Protein AF-A0A3M2SSB5-F1 (afdb_monomer)

Structure (mmCIF, N/CA/C/O backbone):
data_AF-A0A3M2SSB5-F1
#
_entry.id   AF-A0A3M2SSB5-F1
#
loop_
_atom_site.group_PDB
_atom_site.id
_atom_site.type_symbol
_atom_site.label_atom_id
_atom_site.label_alt_id
_atom_site.label_comp_id
_atom_site.label_asym_id
_atom_site.label_entity_id
_atom_site.label_seq_id
_atom_site.pdbx_PDB_ins_code
_atom_site.Cartn_x
_atom_site.Cartn_y
_atom_site.Cartn_z
_atom_site.occupancy
_atom_site.B_iso_or_equiv
_atom_site.auth_seq_id
_atom_site.auth_comp_id
_atom_site.auth_asym_id
_atom_site.auth_atom_id
_atom_site.pdbx_PDB_model_num
ATOM 1 N N . MET A 1 1 ? 25.789 2.495 -3.021 1.00 51.00 1 MET A N 1
ATOM 2 C CA . MET A 1 1 ? 24.540 2.107 -2.336 1.00 51.00 1 MET A CA 1
ATOM 3 C C . MET A 1 1 ? 23.440 2.945 -2.961 1.00 51.00 1 MET A C 1
ATOM 5 O O . MET A 1 1 ? 23.450 4.151 -2.758 1.00 51.00 1 MET A O 1
ATOM 9 N N . ALA A 1 2 ? 22.621 2.367 -3.839 1.00 63.66 2 ALA A N 1
ATOM 10 C CA . ALA A 1 2 ? 21.490 3.093 -4.414 1.00 63.66 2 ALA A CA 1
ATOM 11 C C . ALA A 1 2 ? 20.327 3.039 -3.405 1.00 63.66 2 ALA A C 1
ATOM 13 O O . ALA A 1 2 ? 20.039 1.941 -2.921 1.00 63.66 2 ALA A O 1
ATOM 14 N N . PRO A 1 3 ? 19.717 4.173 -3.023 1.00 74.19 3 PRO A N 1
ATOM 15 C CA . PRO A 1 3 ? 18.567 4.169 -2.127 1.00 74.19 3 PRO A CA 1
ATOM 16 C C . PRO A 1 3 ? 17.362 3.532 -2.834 1.00 74.19 3 PRO A C 1
ATOM 18 O O . PRO A 1 3 ? 17.099 3.836 -3.995 1.00 74.19 3 PRO A O 1
ATOM 21 N N . LEU A 1 4 ? 16.655 2.630 -2.145 1.00 71.00 4 LEU A N 1
ATOM 22 C CA . LEU A 1 4 ? 15.329 2.184 -2.577 1.00 71.00 4 LEU A CA 1
ATOM 23 C C . LEU A 1 4 ? 14.380 3.382 -2.500 1.00 71.00 4 LEU A C 1
ATOM 25 O O . LEU A 1 4 ? 14.288 4.015 -1.448 1.00 71.00 4 LEU A O 1
ATOM 29 N N . ASP A 1 5 ? 13.693 3.677 -3.599 1.00 71.62 5 ASP A N 1
ATOM 30 C CA . ASP A 1 5 ? 12.571 4.608 -3.579 1.00 71.62 5 ASP A CA 1
ATOM 31 C C . ASP A 1 5 ? 11.360 3.888 -2.974 1.00 71.62 5 ASP A C 1
ATOM 33 O O . ASP A 1 5 ? 10.942 2.83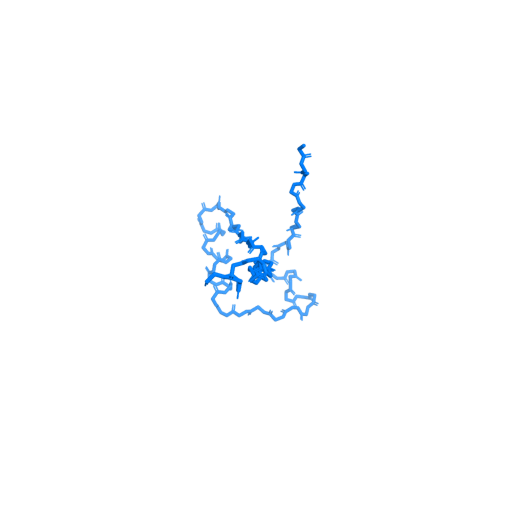4 -3.459 1.00 71.62 5 ASP A O 1
ATOM 37 N N . VAL A 1 6 ? 10.861 4.413 -1.858 1.00 70.31 6 VAL A N 1
ATOM 38 C CA . VAL A 1 6 ? 9.758 3.833 -1.090 1.00 70.31 6 VAL A CA 1
ATOM 39 C C . VAL A 1 6 ? 8.651 4.871 -1.026 1.00 70.31 6 VAL A C 1
ATOM 41 O O . VAL A 1 6 ? 8.791 5.899 -0.366 1.00 70.31 6 VAL A O 1
ATOM 44 N N . THR A 1 7 ? 7.533 4.592 -1.692 1.00 74.38 7 THR A N 1
ATOM 45 C CA . THR A 1 7 ? 6.333 5.434 -1.649 1.00 74.38 7 THR A CA 1
ATOM 46 C C . THR A 1 7 ? 5.276 4.793 -0.753 1.00 74.38 7 THR A C 1
ATOM 48 O O . THR A 1 7 ? 4.919 3.631 -0.940 1.00 74.38 7 THR A O 1
ATOM 51 N N . GLY A 1 8 ? 4.770 5.549 0.225 1.00 77.31 8 GLY A N 1
ATOM 52 C CA . GLY A 1 8 ? 3.641 5.141 1.063 1.00 77.31 8 GLY A CA 1
ATOM 53 C C . GLY A 1 8 ? 2.324 5.649 0.483 1.00 77.31 8 GLY A C 1
ATOM 54 O O . GLY A 1 8 ? 2.197 6.841 0.226 1.00 77.31 8 GLY A O 1
ATOM 55 N N . TYR A 1 9 ? 1.350 4.759 0.299 1.00 75.94 9 TYR A N 1
ATOM 56 C CA . TYR A 1 9 ? 0.054 5.081 -0.311 1.00 75.94 9 TYR A CA 1
ATOM 57 C C . TYR A 1 9 ? -1.100 5.257 0.694 1.00 75.94 9 TYR A C 1
ATOM 59 O O . TYR A 1 9 ? -2.256 5.300 0.287 1.00 75.94 9 TYR A O 1
ATOM 67 N N . GLY A 1 10 ? -0.802 5.367 1.991 1.00 82.25 10 GLY A N 1
ATOM 68 C CA . GLY A 1 10 ? -1.816 5.593 3.026 1.00 82.25 10 GLY A CA 1
ATOM 69 C C . GLY A 1 10 ? -2.780 4.417 3.222 1.00 82.25 10 GLY A C 1
A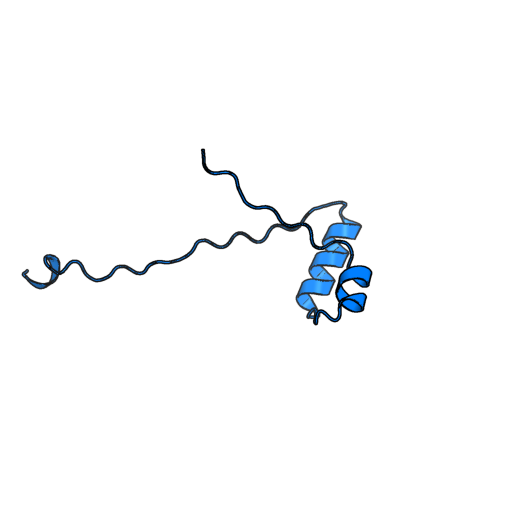TOM 70 O O . GLY A 1 10 ? -2.450 3.259 2.954 1.00 82.25 10 GLY A O 1
ATOM 71 N N . THR A 1 11 ? -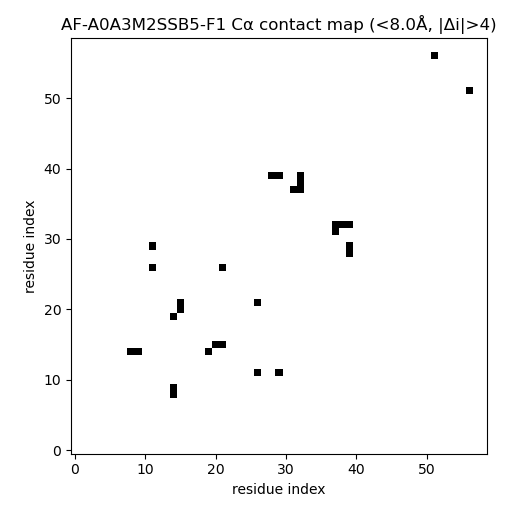3.959 4.722 3.752 1.00 87.00 11 THR A N 1
ATOM 72 C CA . THR A 1 11 ? -5.048 3.777 4.030 1.00 87.00 11 THR A CA 1
ATOM 73 C C . THR A 1 11 ? -5.920 3.529 2.798 1.00 87.00 11 THR A C 1
ATOM 75 O O . THR A 1 11 ? -5.916 4.305 1.844 1.00 87.00 11 THR A O 1
ATOM 78 N N . LEU A 1 12 ? -6.708 2.447 2.821 1.00 86.69 12 LEU A N 1
ATOM 79 C CA . LEU A 1 12 ? -7.636 2.121 1.734 1.00 86.69 12 LEU A CA 1
ATOM 80 C C . LEU A 1 12 ? -8.607 3.279 1.440 1.00 86.69 12 LEU A C 1
ATOM 82 O O . LEU A 1 12 ? -8.811 3.626 0.279 1.00 86.69 12 LEU A O 1
ATOM 86 N N . ASP A 1 13 ? -9.157 3.901 2.483 1.00 87.62 13 ASP A N 1
ATOM 87 C CA . ASP A 1 13 ? -10.138 4.982 2.353 1.00 87.62 13 ASP A CA 1
ATOM 88 C C . ASP A 1 13 ? -9.555 6.226 1.674 1.00 87.62 13 ASP A C 1
ATOM 90 O O . ASP A 1 13 ? -10.201 6.808 0.804 1.00 87.62 13 ASP A O 1
ATOM 94 N N . GLU A 1 14 ? -8.321 6.607 2.020 1.00 89.31 14 GLU A N 1
ATOM 95 C CA . GLU A 1 14 ? -7.622 7.733 1.384 1.00 89.31 14 GLU A CA 1
ATOM 96 C C . GLU A 1 14 ? -7.440 7.480 -0.113 1.00 89.31 14 GLU A C 1
ATOM 98 O O . GLU A 1 14 ? -7.745 8.338 -0.938 1.00 89.31 14 GLU A O 1
ATOM 103 N N . ARG A 1 15 ? -7.040 6.261 -0.487 1.00 88.56 15 ARG A N 1
ATOM 104 C CA . ARG A 1 15 ? -6.855 5.919 -1.899 1.00 88.56 15 ARG A CA 1
ATOM 105 C C . ARG A 1 15 ? -8.158 5.926 -2.690 1.00 88.56 15 ARG A C 1
ATOM 107 O O . ARG A 1 15 ? -8.152 6.355 -3.842 1.00 88.56 15 ARG A O 1
ATOM 114 N N . LEU A 1 16 ? -9.252 5.453 -2.095 1.00 88.38 16 LEU A N 1
ATOM 115 C CA . LEU A 1 16 ? -10.573 5.477 -2.724 1.00 88.38 16 LEU A CA 1
ATOM 116 C C . LEU A 1 16 ? -11.100 6.913 -2.856 1.00 88.38 16 LEU A C 1
ATOM 118 O O . LEU A 1 16 ? -11.707 7.244 -3.874 1.00 88.38 16 LEU A O 1
ATOM 122 N N . ALA A 1 17 ? -10.841 7.774 -1.866 1.00 89.31 17 ALA A N 1
ATOM 123 C CA . ALA A 1 17 ? -11.183 9.195 -1.918 1.00 89.31 17 ALA A CA 1
ATOM 124 C C . ALA A 1 17 ? -10.409 9.945 -3.017 1.00 89.31 17 ALA A C 1
ATOM 126 O O . ALA A 1 17 ? -10.982 10.807 -3.683 1.00 89.31 17 ALA A O 1
ATOM 127 N N . ASP A 1 18 ? -9.154 9.559 -3.264 1.00 90.06 18 ASP A N 1
ATOM 128 C CA . ASP A 1 18 ? -8.330 10.059 -4.372 1.00 90.06 18 ASP A CA 1
ATOM 129 C C . ASP A 1 18 ? -8.764 9.515 -5.751 1.00 90.06 18 ASP A C 1
ATOM 131 O O . ASP A 1 18 ? -8.204 9.891 -6.782 1.00 90.06 18 ASP A O 1
ATOM 135 N N . GLY A 1 19 ? -9.780 8.645 -5.791 1.00 91.31 19 GLY A N 1
ATOM 136 C CA . GLY A 1 19 ? -10.338 8.084 -7.020 1.00 91.31 19 GLY A CA 1
ATOM 137 C C . GLY A 1 19 ? -9.542 6.913 -7.598 1.00 91.31 19 GLY A C 1
ATOM 138 O O . GLY A 1 19 ? -9.720 6.587 -8.772 1.00 91.31 19 GLY A O 1
ATOM 139 N N . HIS A 1 20 ? -8.669 6.274 -6.813 1.00 88.44 20 HIS A N 1
ATOM 140 C CA . HIS A 1 20 ? -7.978 5.064 -7.251 1.00 88.44 20 HIS A CA 1
ATOM 141 C C . HIS A 1 20 ? -8.939 3.868 -7.291 1.00 88.44 20 HIS A C 1
ATOM 143 O O . HIS A 1 20 ? -9.596 3.553 -6.297 1.00 88.44 20 HIS A O 1
ATOM 149 N N . GLU A 1 21 ? -8.970 3.155 -8.417 1.00 89.50 21 GLU A N 1
ATOM 150 C CA . GLU A 1 21 ? -9.543 1.809 -8.463 1.00 89.50 21 GLU A CA 1
ATOM 151 C C . GLU A 1 21 ? -8.565 0.817 -7.836 1.00 89.50 21 GLU A C 1
ATOM 153 O O . GLU A 1 21 ? -7.394 0.759 -8.208 1.00 89.50 21 GLU A O 1
ATOM 158 N N . ILE A 1 22 ? -9.066 0.048 -6.873 1.00 89.06 22 ILE A N 1
ATOM 159 C CA . ILE A 1 22 ? -8.324 -0.993 -6.165 1.00 89.06 22 ILE A CA 1
ATOM 160 C C . ILE A 1 22 ? -9.130 -2.272 -6.320 1.00 89.06 22 ILE A C 1
ATOM 162 O O . ILE A 1 22 ? -10.316 -2.303 -5.973 1.00 89.06 22 ILE A O 1
ATOM 166 N N . ASP A 1 23 ? -8.500 -3.303 -6.873 1.00 92.00 23 ASP A N 1
ATOM 167 C CA . ASP A 1 23 ? -9.165 -4.579 -7.089 1.00 92.00 23 ASP A CA 1
ATOM 168 C C . ASP A 1 23 ? -9.389 -5.347 -5.773 1.00 92.00 23 ASP A C 1
ATOM 170 O O . ASP A 1 23 ? -8.874 -5.008 -4.704 1.00 92.00 23 ASP A O 1
ATOM 174 N N . GLU A 1 24 ? -10.213 -6.391 -5.843 1.00 91.38 24 GLU A N 1
ATOM 175 C CA . GLU A 1 24 ? -10.579 -7.177 -4.664 1.00 91.38 24 GLU A CA 1
ATOM 176 C C . GLU A 1 24 ? -9.381 -7.929 -4.059 1.00 91.38 24 GLU A C 1
ATOM 178 O O . GLU A 1 24 ? -9.307 -8.111 -2.845 1.00 91.38 24 GLU A O 1
ATOM 183 N N . ALA A 1 25 ? -8.417 -8.348 -4.883 1.00 89.00 25 ALA A N 1
ATOM 184 C CA . ALA A 1 25 ? -7.234 -9.048 -4.395 1.00 89.00 25 ALA A CA 1
ATOM 185 C C . ALA A 1 25 ? -6.308 -8.094 -3.627 1.00 89.00 25 ALA A C 1
ATOM 187 O O . ALA A 1 25 ? -5.773 -8.460 -2.580 1.00 89.00 25 ALA A O 1
ATOM 188 N N . GLU A 1 26 ? -6.152 -6.863 -4.108 1.00 89.38 26 GLU A N 1
ATOM 189 C CA . GLU A 1 26 ? -5.378 -5.817 -3.453 1.00 89.38 26 GLU A CA 1
ATOM 190 C C . GLU A 1 26 ? -6.046 -5.366 -2.149 1.00 89.38 26 GLU A C 1
ATOM 192 O O . GLU A 1 26 ? -5.368 -5.271 -1.125 1.00 89.38 26 GLU A O 1
ATOM 197 N N . ARG A 1 27 ? -7.378 -5.221 -2.121 1.00 90.25 27 ARG A N 1
ATOM 198 C CA . ARG A 1 27 ? -8.126 -4.983 -0.871 1.00 90.25 27 ARG A CA 1
ATOM 199 C C . ARG A 1 27 ? -7.895 -6.079 0.163 1.00 90.25 27 ARG A C 1
ATOM 201 O O . ARG A 1 27 ? -7.551 -5.773 1.303 1.00 90.25 27 ARG A O 1
ATOM 208 N N . ALA A 1 28 ? -7.986 -7.345 -0.242 1.00 91.44 28 ALA A N 1
ATOM 209 C CA . ALA A 1 28 ? -7.744 -8.469 0.658 1.00 91.44 28 ALA A CA 1
ATOM 210 C C . ALA A 1 28 ? -6.310 -8.470 1.225 1.00 91.44 28 ALA A C 1
ATOM 212 O O . ALA A 1 28 ? -6.089 -8.851 2.379 1.00 91.44 28 ALA A O 1
ATOM 213 N N . LEU A 1 29 ? -5.323 -8.027 0.438 1.00 89.81 29 LEU A N 1
ATOM 214 C CA . LEU A 1 29 ? -3.945 -7.861 0.905 1.00 89.81 29 LEU A CA 1
ATOM 215 C C . LEU A 1 29 ? -3.811 -6.715 1.913 1.00 89.81 29 LEU A C 1
ATOM 217 O O . LEU A 1 29 ? -3.127 -6.891 2.921 1.00 89.81 29 LEU A O 1
ATOM 221 N N . MET A 1 30 ? -4.463 -5.575 1.672 1.00 89.38 30 MET A N 1
ATOM 222 C CA . MET A 1 30 ? -4.466 -4.436 2.599 1.00 89.38 30 MET A CA 1
ATOM 223 C C . MET A 1 30 ? -5.133 -4.796 3.935 1.00 89.38 30 MET A C 1
ATOM 225 O O . MET A 1 30 ? -4.573 -4.508 4.993 1.00 89.38 30 MET A O 1
ATOM 229 N N . ASP A 1 31 ? -6.266 -5.498 3.897 1.00 89.56 31 ASP A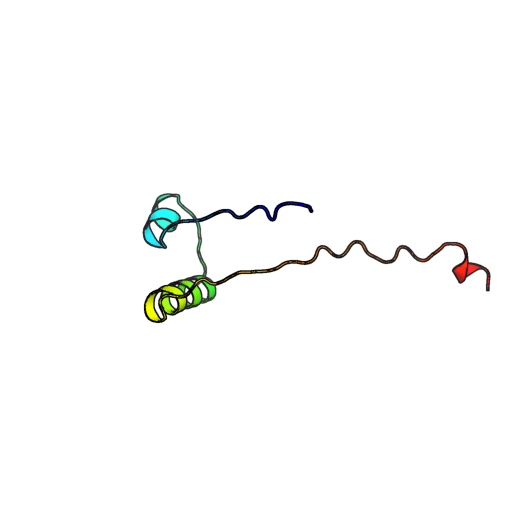 N 1
ATOM 230 C CA . ASP A 1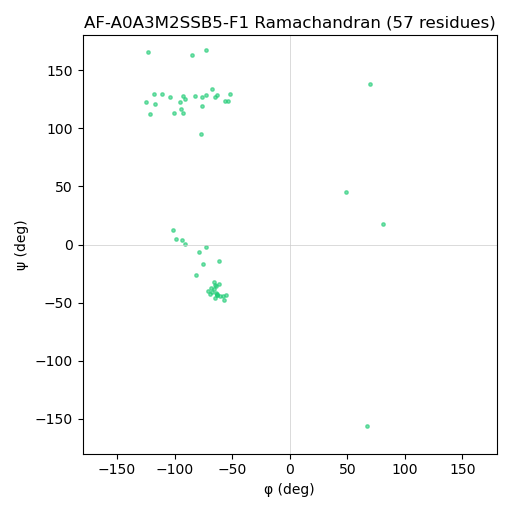 31 ? -6.976 -5.955 5.098 1.00 89.56 31 ASP A CA 1
ATOM 231 C C . ASP A 1 31 ? -6.133 -6.932 5.918 1.00 89.56 31 ASP A C 1
ATOM 233 O O . ASP A 1 31 ? -6.037 -6.821 7.143 1.00 89.56 31 ASP A O 1
ATOM 237 N N . ARG A 1 32 ? -5.463 -7.873 5.246 1.00 89.94 32 ARG A N 1
ATOM 238 C CA . ARG A 1 32 ? -4.543 -8.802 5.904 1.00 89.94 32 ARG A CA 1
ATOM 239 C C . ARG A 1 32 ? -3.356 -8.073 6.535 1.00 89.94 32 ARG A C 1
ATOM 241 O O . ARG A 1 32 ? -2.978 -8.397 7.659 1.00 89.94 32 ARG A O 1
ATOM 248 N N . ALA A 1 33 ? -2.781 -7.101 5.829 1.00 90.19 33 ALA A N 1
ATOM 249 C CA . ALA A 1 33 ? -1.677 -6.291 6.337 1.00 90.19 33 ALA A CA 1
ATOM 250 C C . ALA A 1 33 ? -2.078 -5.566 7.630 1.00 90.19 33 ALA A C 1
ATOM 252 O O . ALA A 1 33 ? -1.359 -5.614 8.628 1.00 90.19 33 ALA A O 1
ATOM 253 N N . LEU A 1 34 ? -3.279 -4.979 7.647 1.00 88.94 34 LEU A N 1
ATOM 254 C CA . LEU A 1 34 ? -3.833 -4.318 8.823 1.00 88.94 34 LEU A CA 1
ATOM 255 C C . LEU A 1 34 ? -4.084 -5.302 9.978 1.00 88.94 34 LEU A C 1
ATOM 257 O O . LEU A 1 34 ? -3.698 -5.025 11.113 1.00 88.94 34 LEU A O 1
ATOM 261 N N . ALA A 1 35 ? -4.688 -6.460 9.695 1.00 91.62 35 ALA A N 1
ATOM 262 C CA . ALA A 1 35 ? -5.002 -7.476 10.701 1.00 91.62 35 ALA A CA 1
ATOM 263 C C . ALA A 1 35 ? -3.748 -8.084 11.353 1.00 91.62 35 ALA A C 1
ATOM 265 O O . ALA A 1 35 ? -3.751 -8.387 12.546 1.00 91.62 35 ALA A O 1
ATOM 266 N N . GLU A 1 36 ? -2.673 -8.255 10.582 1.00 92.50 36 GLU A N 1
ATOM 267 C CA . GLU A 1 36 ? -1.406 -8.822 11.053 1.00 92.50 36 GLU A CA 1
ATOM 268 C C . GLU A 1 36 ? -0.424 -7.755 11.574 1.00 92.50 36 GLU A C 1
ATOM 270 O O . GLU A 1 36 ? 0.677 -8.108 11.999 1.00 92.50 36 GLU A O 1
ATOM 275 N N . ASN A 1 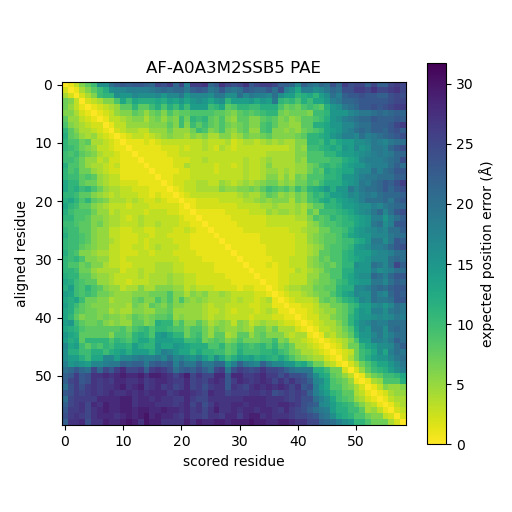37 ? -0.798 -6.465 11.562 1.00 87.12 37 ASN A N 1
ATOM 276 C CA . ASN A 1 37 ? 0.100 -5.336 11.839 1.00 87.12 37 ASN A CA 1
ATOM 277 C C . ASN A 1 37 ? 1.410 -5.441 11.027 1.00 87.12 37 ASN A C 1
ATOM 279 O O . ASN A 1 37 ? 2.519 -5.316 11.556 1.00 87.12 37 ASN A O 1
ATOM 283 N N . SER A 1 38 ? 1.269 -5.759 9.741 1.00 85.31 38 SER A N 1
ATOM 284 C CA . SER A 1 38 ? 2.356 -6.055 8.813 1.00 85.31 38 SER A CA 1
ATOM 285 C C . SER A 1 38 ? 2.317 -5.130 7.595 1.00 85.31 38 SER A C 1
ATOM 287 O O . SER A 1 38 ? 1.345 -4.417 7.353 1.00 85.31 38 SER A O 1
ATOM 289 N N . VAL A 1 39 ? 3.412 -5.104 6.833 1.00 81.56 39 VAL A N 1
ATOM 290 C CA . VAL A 1 39 ? 3.538 -4.307 5.605 1.00 81.56 39 VAL A CA 1
ATOM 291 C C . VAL A 1 39 ? 3.752 -5.255 4.431 1.00 81.56 39 VAL A C 1
ATOM 293 O O . VAL A 1 39 ? 4.631 -6.116 4.479 1.00 81.56 39 VAL A O 1
ATOM 296 N N . ILE A 1 40 ? 2.966 -5.084 3.368 1.00 81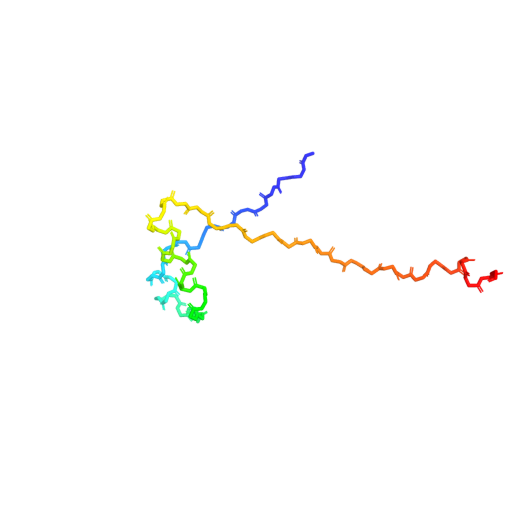.50 40 ILE A N 1
ATOM 297 C CA . ILE A 1 40 ? 3.114 -5.830 2.115 1.00 81.50 40 ILE A CA 1
ATOM 298 C C . ILE A 1 40 ? 4.042 -5.039 1.186 1.00 81.50 40 ILE A C 1
ATOM 300 O O . ILE A 1 40 ? 3.796 -3.867 0.910 1.00 81.50 40 ILE A O 1
ATOM 304 N N . ILE A 1 41 ? 5.112 -5.676 0.701 1.00 78.88 41 ILE A N 1
ATOM 305 C CA . ILE A 1 41 ? 6.078 -5.075 -0.229 1.00 78.88 41 ILE A CA 1
ATOM 306 C C . ILE A 1 41 ? 6.037 -5.853 -1.543 1.00 78.88 41 ILE A C 1
ATOM 308 O O . ILE A 1 41 ? 6.318 -7.051 -1.565 1.00 78.88 41 ILE A O 1
ATOM 312 N N . ALA A 1 42 ? 5.729 -5.167 -2.643 1.00 78.50 42 ALA A N 1
ATOM 313 C CA . ALA A 1 42 ? 5.865 -5.719 -3.985 1.00 78.50 42 ALA A CA 1
ATOM 314 C C . ALA A 1 42 ? 7.248 -5.360 -4.550 1.00 78.50 42 ALA A C 1
ATOM 316 O O . ALA A 1 42 ? 7.541 -4.193 -4.807 1.00 78.50 42 ALA A O 1
ATOM 317 N N . GLN A 1 43 ? 8.111 -6.360 -4.746 1.00 76.88 43 GLN A N 1
ATOM 318 C CA . GLN A 1 43 ? 9.392 -6.180 -5.428 1.00 76.88 43 GLN A CA 1
ATOM 319 C C . GLN A 1 43 ? 9.232 -6.539 -6.908 1.00 76.88 43 GLN A C 1
ATOM 321 O O . GLN A 1 43 ? 8.893 -7.672 -7.239 1.00 76.88 43 GLN A O 1
ATOM 326 N N . MET A 1 44 ? 9.542 -5.599 -7.800 1.00 79.62 44 MET A N 1
ATOM 327 C CA . MET A 1 44 ? 9.668 -5.878 -9.230 1.00 79.62 44 MET A CA 1
ATOM 328 C C . MET A 1 44 ? 11.128 -5.753 -9.661 1.00 79.62 44 MET A C 1
ATOM 330 O O . MET A 1 44 ? 11.784 -4.751 -9.382 1.00 79.62 44 MET A O 1
ATOM 334 N N . THR A 1 45 ? 11.643 -6.772 -10.350 1.00 81.38 45 THR A N 1
ATOM 335 C CA . THR A 1 45 ? 12.956 -6.715 -11.003 1.00 81.38 45 THR A CA 1
ATOM 336 C C . THR A 1 45 ? 12.739 -6.451 -12.490 1.00 81.38 45 THR A C 1
ATOM 338 O O . THR A 1 45 ? 12.183 -7.316 -13.170 1.00 81.38 45 THR A O 1
ATOM 341 N N . PRO A 1 46 ? 13.148 -5.283 -13.017 1.00 77.88 46 PRO A N 1
ATOM 342 C CA . PRO A 1 46 ? 13.010 -5.002 -14.438 1.00 77.88 46 PRO A CA 1
ATOM 343 C C . PRO A 1 46 ? 13.855 -5.985 -15.254 1.00 77.88 46 PRO A C 1
ATOM 345 O O . PRO A 1 46 ? 15.044 -6.179 -14.996 1.00 77.88 46 PRO A O 1
ATOM 348 N N . TRP A 1 47 ? 13.224 -6.615 -16.242 1.00 81.12 47 TRP A N 1
ATOM 349 C CA . TRP A 1 47 ? 13.879 -7.511 -17.187 1.00 81.12 47 TRP A CA 1
ATOM 350 C C . TRP A 1 47 ? 14.272 -6.732 -18.442 1.00 81.12 47 TRP A C 1
ATOM 352 O O . TRP A 1 47 ? 13.403 -6.241 -19.158 1.00 81.12 47 TRP A O 1
ATOM 362 N N . PHE A 1 48 ? 15.570 -6.632 -18.728 1.00 75.88 48 PHE A N 1
ATOM 363 C CA . PHE A 1 48 ? 16.074 -5.867 -19.879 1.00 75.88 48 PHE A CA 1
ATOM 364 C C . PHE A 1 48 ? 16.288 -6.694 -21.155 1.00 75.88 48 PHE A C 1
ATOM 366 O O . PHE A 1 48 ? 16.711 -6.141 -22.164 1.00 75.88 48 PHE A O 1
ATOM 373 N N . GLY A 1 49 ? 15.943 -7.986 -21.150 1.00 71.81 49 GLY A N 1
ATOM 374 C CA . GLY A 1 49 ? 16.153 -8.877 -22.291 1.00 71.81 49 GLY A CA 1
ATOM 375 C C . GLY A 1 49 ? 17.631 -9.185 -22.546 1.00 71.81 49 GLY A C 1
ATOM 376 O O . GLY A 1 49 ? 18.497 -8.315 -22.509 1.00 71.81 49 GLY A O 1
ATOM 377 N N . THR A 1 50 ? 17.941 -10.441 -22.852 1.00 69.69 50 THR A N 1
ATOM 378 C CA . THR A 1 50 ? 19.174 -10.759 -23.571 1.00 69.69 50 THR A CA 1
ATOM 379 C C . THR A 1 50 ? 18.903 -10.391 -25.022 1.00 69.69 50 THR A C 1
ATOM 381 O O . THR A 1 50 ? 18.300 -11.177 -25.752 1.00 69.69 50 THR A O 1
ATOM 384 N N . ALA A 1 51 ? 19.286 -9.186 -25.452 1.00 67.19 51 ALA A N 1
ATOM 385 C CA . ALA A 1 51 ? 19.593 -9.041 -26.870 1.00 67.19 51 ALA A CA 1
ATOM 386 C C . ALA A 1 51 ? 20.623 -10.145 -27.167 1.00 67.19 51 ALA A C 1
ATOM 388 O O . ALA A 1 51 ? 21.605 -10.218 -26.420 1.00 67.19 51 ALA A O 1
ATOM 389 N N . PRO A 1 52 ? 20.374 -11.056 -28.128 1.00 64.00 52 PRO A N 1
ATOM 390 C CA . PRO A 1 52 ? 21.361 -12.069 -28.464 1.00 64.00 52 PRO A CA 1
ATOM 391 C C . PRO A 1 52 ? 22.670 -11.336 -28.733 1.00 64.00 52 PRO A C 1
ATOM 393 O O . PRO A 1 52 ? 22.686 -10.325 -29.443 1.00 64.00 52 PRO A O 1
ATOM 396 N N . ASP A 1 53 ? 23.742 -11.783 -28.090 1.00 68.31 53 ASP A N 1
ATOM 39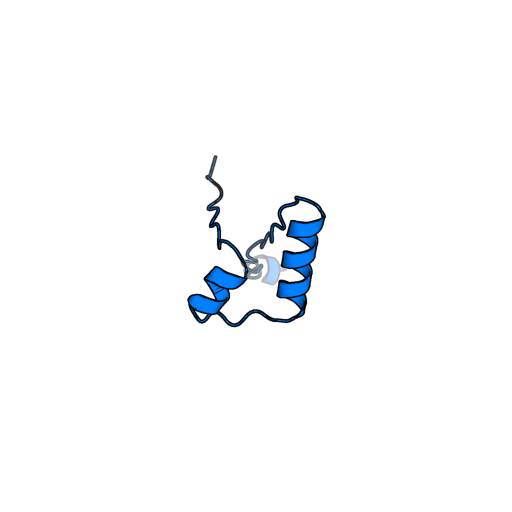7 C CA . ASP A 1 53 ? 25.065 -11.295 -28.415 1.00 68.31 53 ASP A CA 1
ATOM 398 C C . ASP A 1 53 ? 25.276 -11.549 -29.915 1.00 68.31 53 ASP A C 1
ATOM 400 O O . ASP A 1 53 ? 25.128 -12.677 -30.388 1.00 68.31 53 ASP A O 1
ATOM 404 N N . PRO A 1 54 ? 25.585 -10.516 -30.710 1.00 61.06 54 PRO A N 1
ATOM 405 C CA . PRO A 1 54 ? 25.775 -10.701 -32.144 1.00 61.06 54 PRO A CA 1
ATOM 406 C C . PRO A 1 54 ? 26.942 -11.658 -32.457 1.00 61.06 54 PRO A C 1
ATOM 408 O O . PRO A 1 54 ? 27.035 -12.147 -33.579 1.00 61.06 54 PRO A O 1
ATOM 411 N N . GLU A 1 55 ? 27.800 -11.954 -31.472 1.00 63.66 55 GLU A N 1
ATOM 412 C CA . GLU A 1 55 ? 28.897 -12.918 -31.572 1.00 63.66 55 GLU A CA 1
ATOM 413 C C . GLU A 1 55 ? 28.475 -14.391 -31.378 1.00 63.66 55 GLU A C 1
ATOM 415 O O . GLU A 1 55 ? 29.117 -15.251 -31.977 1.00 63.66 55 GLU A O 1
ATOM 420 N N . SER A 1 56 ? 27.386 -14.730 -30.663 1.00 61.69 56 SER A N 1
ATOM 421 C CA . SER A 1 56 ? 26.917 -16.136 -30.593 1.00 61.69 56 SER A CA 1
ATOM 422 C C . SER A 1 56 ? 26.221 -16.613 -31.863 1.00 61.69 56 SER A C 1
ATOM 424 O O . SER A 1 56 ? 26.089 -17.814 -32.072 1.00 61.69 56 SER A O 1
ATOM 426 N N . LEU A 1 57 ? 25.806 -15.691 -32.738 1.00 62.00 57 LEU A N 1
ATOM 427 C CA . LEU A 1 57 ? 25.234 -15.996 -34.054 1.00 62.00 57 LEU A CA 1
ATOM 428 C C . LEU A 1 57 ? 26.297 -16.353 -35.109 1.00 62.00 57 LEU A C 1
ATOM 430 O O . LEU A 1 57 ? 25.941 -16.712 -36.231 1.00 62.00 57 LEU A O 1
ATOM 434 N N . LEU A 1 58 ? 27.587 -16.232 -34.775 1.00 65.25 58 LEU A N 1
ATOM 435 C CA . LEU A 1 58 ? 28.714 -16.528 -35.667 1.00 65.25 58 LEU A CA 1
ATOM 436 C C . LEU A 1 58 ? 29.335 -17.921 -35.445 1.00 65.25 58 LEU A C 1
ATOM 438 O O . LEU A 1 58 ? 30.327 -18.240 -36.106 1.00 65.25 58 LEU A O 1
ATOM 442 N N . HIS A 1 59 ? 28.757 -18.754 -34.572 1.00 54.28 59 HIS A N 1
ATOM 443 C CA . HIS A 1 59 ? 29.190 -20.135 -34.337 1.00 54.28 59 HIS A CA 1
ATO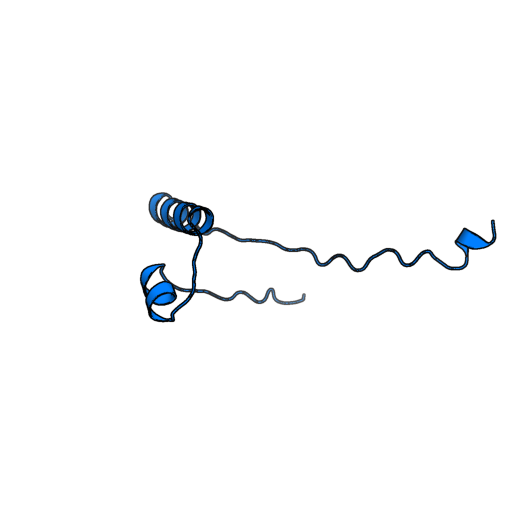M 444 C C . HIS A 1 59 ? 28.106 -21.165 -34.658 1.00 54.28 59 HIS A C 1
ATOM 446 O O . HIS A 1 59 ? 26.970 -21.022 -34.160 1.00 54.28 59 HIS A O 1
#

Sequence (59 aa):
MAPLDVTGYGTLDERLADGHEIDEAERALMDRALAENSVIIAQMTPWFGTAPDPESLLH

Radius of gyration: 19.47 Å; Cα contacts (8 Å, |Δi|>4): 15; chains: 1; bounding box: 40×30×48 Å

pLDDT: mean 79.95, std 10.84, range [51.0, 92.5]

Mean predicted aligned error: 10.84 Å

Foldseek 3Di:
DDDDDDDDPDAPVSCVVVVDDDDPVRVVVRVVCVVVVHDDDDDDDDDPDPPDDPVVVVD

Secondary structure (DSSP, 8-state):
-PPPP------HHHHHHTT----HHHHHHHHHHHHTT-------------PPPTTGGG-

Solvent-accessible surface area (backbone atoms only — not comparable to full-atom values): 4225 Å² total; per-residue (Å²): 135,82,81,82,87,82,86,83,74,81,52,74,66,59,35,48,73,74,66,52,89,74,55,73,68,57,50,54,49,53,53,48,21,62,75,67,76,49,84,86,81,89,85,83,81,88,81,84,70,84,71,76,58,78,68,66,78,75,111